Protein AF-A0A963P7J7-F1 (afdb_monomer_lite)

Secondary structure (DSSP, 8-state):
-HHHHHHHH--S-SEEE--S--TTSTTS--GGGTT----EEEEEE-GGG-EEEEEEE---

Foldseek 3Di:
DLVVVCVVVVDQFPDKDWPDQFQPDVVNPDCVVVRDGDWTFIWTHHPPRDIDGPDTDDDD

Structure (mmCIF, N/CA/C/O backbone):
data_AF-A0A963P7J7-F1
#
_entry.id   AF-A0A963P7J7-F1
#
loop_
_atom_site.group_PDB
_atom_site.id
_atom_site.type_symbol
_atom_site.label_atom_id
_atom_site.label_alt_id
_atom_site.label_comp_id
_atom_site.label_asym_id
_atom_site.label_entity_id
_atom_site.label_seq_id
_atom_site.pdbx_PDB_ins_code
_atom_site.Cartn_x
_atom_site.Cartn_y
_atom_site.Cartn_z
_atom_site.occupancy
_atom_site.B_iso_or_equiv
_atom_site.auth_seq_id
_atom_site.auth_comp_id
_atom_site.auth_asym_id
_atom_site.auth_atom_id
_atom_site.pdbx_PDB_model_num
ATOM 1 N N . GLY A 1 1 ? 2.350 8.919 2.835 1.00 92.62 1 GLY A N 1
ATOM 2 C CA . GLY A 1 1 ? 2.274 7.473 2.574 1.00 92.62 1 GLY A CA 1
ATOM 3 C C . GLY A 1 1 ? 1.144 6.886 3.380 1.00 92.62 1 GLY A C 1
ATOM 4 O O . GLY A 1 1 ? 0.827 7.421 4.441 1.00 92.62 1 GLY A O 1
ATOM 5 N N . ASP A 1 2 ? 0.543 5.818 2.880 1.00 96.88 2 ASP A N 1
ATOM 6 C CA . ASP A 1 2 ? -0.714 5.300 3.427 1.00 96.88 2 ASP A CA 1
ATOM 7 C C . ASP A 1 2 ? -0.555 4.746 4.844 1.00 96.88 2 ASP A C 1
ATOM 9 O O . ASP A 1 2 ? -1.418 4.986 5.683 1.00 96.88 2 ASP A O 1
ATOM 13 N N . ILE A 1 3 ? 0.606 4.158 5.163 1.00 97.12 3 ILE A N 1
ATOM 14 C CA . ILE A 1 3 ? 0.953 3.727 6.527 1.00 97.12 3 ILE A CA 1
ATOM 15 C C . ILE A 1 3 ? 0.950 4.900 7.516 1.00 97.12 3 ILE A C 1
ATOM 17 O O . ILE A 1 3 ? 0.300 4.830 8.554 1.00 97.12 3 ILE A O 1
ATOM 21 N N . HIS A 1 4 ? 1.612 6.016 7.193 1.00 97.94 4 HIS A N 1
ATOM 22 C CA . HIS A 1 4 ? 1.616 7.194 8.072 1.00 97.94 4 HIS A CA 1
ATOM 23 C C . HIS A 1 4 ? 0.208 7.761 8.281 1.00 97.94 4 HIS A C 1
ATOM 25 O O . HIS A 1 4 ? -0.132 8.176 9.387 1.00 97.94 4 HIS A O 1
ATOM 31 N N . ARG A 1 5 ? -0.628 7.762 7.234 1.00 97.62 5 ARG A N 1
ATOM 32 C CA . ARG A 1 5 ? -2.022 8.204 7.341 1.00 97.62 5 ARG A CA 1
ATOM 33 C C . ARG A 1 5 ? -2.835 7.268 8.238 1.00 97.62 5 ARG A C 1
ATOM 35 O O . ARG A 1 5 ? -3.536 7.759 9.115 1.00 97.62 5 ARG A O 1
ATOM 42 N N . LEU A 1 6 ? -2.698 5.951 8.068 1.00 97.62 6 LEU A N 1
ATOM 43 C CA . LEU A 1 6 ? -3.353 4.948 8.911 1.00 97.62 6 LEU A CA 1
ATOM 44 C C . LEU A 1 6 ? -2.987 5.135 10.390 1.00 97.62 6 LEU A C 1
ATOM 46 O O . LEU A 1 6 ? -3.872 5.166 11.241 1.00 97.62 6 LEU A O 1
ATOM 50 N N . LEU A 1 7 ? -1.697 5.313 10.691 1.00 97.62 7 LEU A N 1
ATOM 51 C CA . LEU A 1 7 ? -1.208 5.524 12.057 1.00 97.62 7 LEU A CA 1
ATOM 52 C C . LEU A 1 7 ? -1.680 6.852 12.663 1.00 97.62 7 LEU A C 1
ATOM 54 O O . LEU A 1 7 ? -1.868 6.929 13.874 1.00 97.62 7 LEU A O 1
ATOM 58 N N . LYS A 1 8 ? -1.880 7.887 11.840 1.00 98.19 8 LYS A N 1
ATOM 59 C CA . LYS A 1 8 ? -2.400 9.188 12.280 1.00 98.19 8 LYS A CA 1
ATOM 60 C C . LYS A 1 8 ? -3.904 9.146 12.554 1.00 98.19 8 LYS A C 1
ATOM 62 O O . LYS A 1 8 ? -4.346 9.663 13.572 1.00 98.19 8 LYS A O 1
ATOM 67 N N . GLU A 1 9 ? -4.682 8.570 11.640 1.00 97.31 9 GLU A N 1
ATOM 68 C CA . GLU A 1 9 ? -6.148 8.536 11.731 1.00 97.31 9 GLU A CA 1
ATOM 69 C C . GLU A 1 9 ? -6.651 7.457 12.699 1.00 97.31 9 GLU A C 1
ATOM 71 O O . GLU A 1 9 ? -7.740 7.600 13.246 1.00 97.31 9 GLU A O 1
ATOM 76 N N . ARG A 1 10 ? -5.867 6.388 12.910 1.00 96.06 10 ARG A N 1
ATOM 77 C CA . ARG A 1 10 ? -6.179 5.235 13.779 1.00 96.06 10 ARG A CA 1
ATOM 78 C C . ARG A 1 10 ? -7.637 4.758 13.651 1.00 96.06 10 ARG A C 1
ATOM 80 O O . ARG A 1 10 ? -8.314 4.606 14.670 1.00 96.06 10 ARG A O 1
ATOM 87 N N . PRO A 1 11 ? -8.147 4.529 12.425 1.00 95.56 11 PRO A N 1
ATOM 88 C CA . PRO A 1 11 ? -9.514 4.058 12.255 1.00 95.56 11 PRO A CA 1
ATOM 89 C C . PRO A 1 11 ? -9.686 2.675 12.893 1.00 95.56 11 PRO A C 1
ATOM 91 O O . PRO A 1 11 ? -8.733 1.900 12.986 1.00 95.56 11 PRO A O 1
ATOM 94 N N . GLN A 1 12 ? -10.918 2.327 13.271 1.00 94.50 12 GLN A N 1
ATOM 95 C CA . GLN A 1 12 ? -11.234 0.966 13.702 1.00 94.50 12 GLN A CA 1
ATOM 96 C C . GLN A 1 12 ? -11.158 0.016 12.496 1.00 94.50 12 GLN A C 1
ATOM 98 O O . GLN A 1 12 ? -12.098 -0.110 11.709 1.00 94.50 12 GLN A O 1
ATOM 103 N N . ALA A 1 13 ? -10.004 -0.620 12.335 1.00 96.06 13 ALA A N 1
ATOM 104 C CA . ALA A 1 13 ? -9.672 -1.461 11.198 1.00 96.06 13 ALA A CA 1
ATOM 105 C C . ALA A 1 13 ? -8.685 -2.555 11.612 1.00 96.06 13 ALA A C 1
ATOM 107 O O . ALA A 1 13 ? -7.979 -2.427 12.609 1.00 96.06 13 ALA A O 1
ATOM 108 N N . ILE A 1 14 ? -8.641 -3.620 10.820 1.00 96.62 14 ILE A N 1
ATOM 109 C CA . ILE A 1 14 ? -7.654 -4.694 10.934 1.00 96.62 14 ILE A CA 1
ATOM 110 C C . ILE A 1 14 ? -6.335 -4.240 10.295 1.00 96.62 14 ILE A C 1
ATOM 112 O O . ILE A 1 14 ? -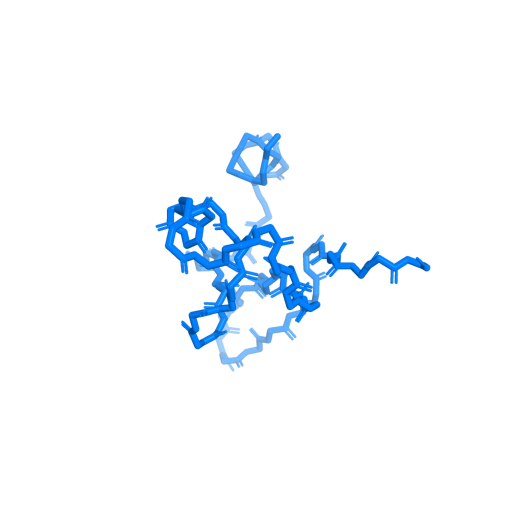5.264 -4.472 10.846 1.00 96.62 14 IL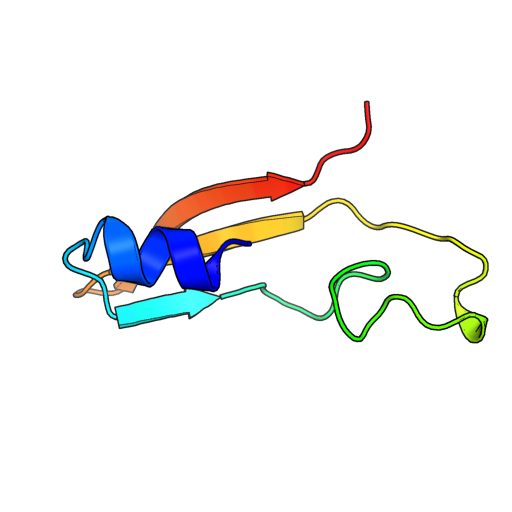E A O 1
ATOM 116 N N . GLY A 1 15 ? -6.405 -3.564 9.143 1.00 96.69 15 GLY A N 1
ATOM 117 C CA . GLY A 1 15 ? -5.223 -3.090 8.430 1.00 96.69 15 GLY A CA 1
ATOM 118 C C . GLY A 1 15 ? -5.513 -2.621 7.009 1.00 96.69 15 GLY A C 1
ATOM 119 O O . GLY A 1 15 ? -6.668 -2.407 6.631 1.00 96.69 15 GLY A O 1
ATOM 120 N N . LEU A 1 16 ? -4.440 -2.462 6.234 1.00 97.62 16 LEU A N 1
ATOM 121 C CA . LEU A 1 16 ? -4.497 -2.131 4.813 1.00 97.62 16 LEU A CA 1
ATOM 122 C C . LEU A 1 16 ? -4.134 -3.343 3.955 1.00 97.62 16 LEU A C 1
ATOM 124 O O . LEU A 1 16 ? -3.318 -4.170 4.358 1.00 97.62 16 LEU A O 1
ATOM 128 N N . SER A 1 17 ? -4.710 -3.417 2.758 1.00 96.81 17 SER A N 1
ATOM 129 C CA . SER A 1 17 ? -4.374 -4.423 1.751 1.00 96.81 17 SER A CA 1
ATOM 130 C C . SER A 1 17 ? -4.295 -3.798 0.363 1.00 96.81 17 SER A C 1
ATOM 132 O O . SER A 1 17 ? -5.066 -2.895 0.040 1.00 96.81 17 SER A O 1
ATOM 134 N N . VAL A 1 18 ? -3.377 -4.309 -0.454 1.00 96.88 18 VAL A N 1
ATOM 135 C CA . VAL A 1 18 ? -3.346 -4.112 -1.906 1.00 96.88 18 VAL A CA 1
ATOM 136 C C . VAL A 1 18 ? -3.533 -5.496 -2.528 1.00 96.88 18 VAL A C 1
ATOM 138 O O . VAL A 1 18 ? -2.598 -6.296 -2.487 1.00 96.88 18 VAL A O 1
ATOM 141 N N . PRO A 1 19 ? -4.736 -5.837 -3.017 1.00 93.94 19 PRO A N 1
ATOM 142 C CA . PRO A 1 19 ? -4.992 -7.156 -3.584 1.00 93.94 19 PRO A CA 1
ATOM 143 C C . PRO A 1 19 ? -4.170 -7.425 -4.852 1.00 93.94 19 PRO A C 1
ATOM 145 O O . PRO A 1 19 ? -4.010 -6.550 -5.702 1.00 93.94 19 PRO A O 1
ATOM 148 N N . GLY A 1 20 ? -3.696 -8.664 -5.000 1.00 92.31 20 GLY A N 1
ATOM 149 C CA . GLY A 1 20 ? -2.856 -9.074 -6.127 1.00 92.31 20 GLY A CA 1
ATOM 150 C C . GLY A 1 20 ? -1.411 -8.609 -5.954 1.00 92.31 20 GLY A C 1
ATOM 151 O O . GLY A 1 20 ? -0.852 -8.730 -4.868 1.00 92.31 20 GLY A O 1
ATOM 152 N N . MET A 1 21 ? -0.803 -8.121 -7.035 1.00 94.19 21 MET A N 1
ATOM 153 C CA . MET A 1 21 ? 0.545 -7.533 -7.064 1.00 94.19 21 MET A CA 1
ATOM 154 C C . MET A 1 21 ? 0.627 -6.528 -8.230 1.00 94.19 21 MET A C 1
ATOM 156 O O . MET A 1 21 ? 1.278 -6.814 -9.236 1.00 94.19 21 MET A O 1
ATOM 160 N N . PRO A 1 22 ? -0.111 -5.404 -8.173 1.00 95.69 22 PRO A N 1
ATOM 161 C CA . PRO A 1 22 ? -0.183 -4.464 -9.288 1.00 95.69 22 PRO A CA 1
ATOM 162 C C . PRO A 1 22 ? 1.198 -3.884 -9.592 1.00 95.69 22 PRO A C 1
ATOM 164 O O . PRO A 1 22 ? 1.893 -3.378 -8.708 1.00 95.69 22 PRO A O 1
ATOM 167 N N . VAL A 1 23 ? 1.604 -3.956 -10.858 1.00 95.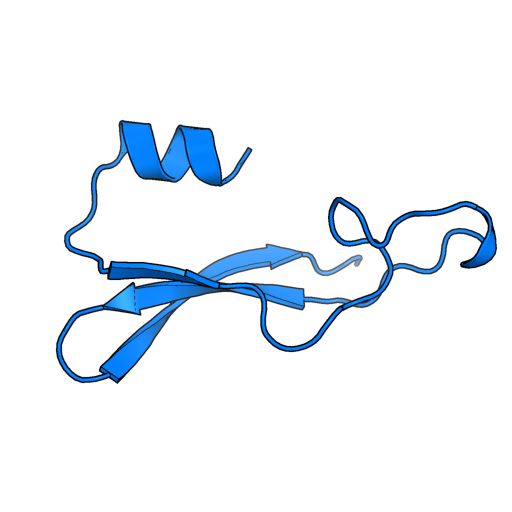19 23 VAL A N 1
ATOM 168 C CA . VAL A 1 23 ? 2.888 -3.405 -11.287 1.00 95.19 23 VAL A CA 1
ATOM 169 C C . VAL A 1 23 ? 2.882 -1.896 -11.046 1.00 95.19 23 VAL A C 1
ATOM 171 O O . VAL A 1 23 ? 1.909 -1.214 -11.354 1.00 95.19 23 VAL A O 1
ATOM 174 N N . GLY A 1 24 ? 3.960 -1.364 -10.477 1.00 92.25 24 GLY A N 1
ATOM 175 C CA . GLY A 1 24 ? 4.068 0.048 -10.116 1.00 92.25 24 GLY A CA 1
ATOM 176 C C . GLY A 1 24 ? 3.583 0.404 -8.706 1.00 92.25 24 GLY A C 1
ATOM 177 O O . GLY A 1 24 ? 3.765 1.552 -8.296 1.00 92.25 24 GLY A O 1
ATOM 178 N N . SER A 1 25 ? 3.021 -0.535 -7.933 1.00 94.06 25 SER A N 1
ATOM 179 C CA . SER A 1 25 ? 2.905 -0.348 -6.479 1.00 94.06 25 SER A CA 1
ATOM 180 C C . SER A 1 25 ? 4.292 -0.370 -5.819 1.00 94.06 25 SER A C 1
ATOM 182 O O . SER A 1 25 ? 5.204 -0.975 -6.382 1.00 94.06 25 SER A O 1
ATOM 184 N N . PRO A 1 26 ? 4.483 0.211 -4.617 1.00 92.75 26 PRO A N 1
ATOM 185 C CA . PRO A 1 26 ? 5.773 0.163 -3.925 1.00 92.75 26 PRO A CA 1
ATOM 186 C C . PRO A 1 26 ? 6.316 -1.270 -3.802 1.00 92.75 26 PRO A C 1
ATOM 188 O O . PRO A 1 26 ? 5.623 -2.145 -3.285 1.00 92.75 26 PRO A O 1
ATOM 191 N N . GLY A 1 27 ? 7.536 -1.511 -4.287 1.00 92.00 27 GLY A N 1
ATOM 192 C CA . GLY A 1 27 ? 8.165 -2.839 -4.323 1.00 92.00 27 GLY A CA 1
ATOM 193 C C . GLY A 1 27 ? 7.860 -3.656 -5.588 1.00 92.00 27 GLY A C 1
ATOM 194 O O . GLY A 1 27 ? 8.562 -4.624 -5.866 1.00 92.00 27 GLY A O 1
ATOM 195 N N . MET A 1 28 ? 6.870 -3.243 -6.385 1.00 95.44 28 MET A N 1
ATOM 196 C CA . MET A 1 28 ? 6.519 -3.788 -7.708 1.00 95.44 28 MET A CA 1
ATOM 197 C C . MET A 1 28 ? 6.819 -2.787 -8.837 1.00 95.44 28 MET A C 1
ATOM 199 O O . MET A 1 28 ? 6.313 -2.909 -9.948 1.00 95.44 28 MET A O 1
ATOM 203 N N . ASP A 1 29 ? 7.642 -1.782 -8.560 1.00 91.50 29 ASP A N 1
ATOM 204 C CA . ASP A 1 29 ? 8.023 -0.666 -9.429 1.00 91.50 29 ASP A CA 1
ATOM 205 C C . ASP A 1 29 ? 9.443 -0.818 -10.013 1.00 91.50 29 ASP A C 1
ATOM 207 O O . ASP A 1 29 ? 10.070 0.147 -10.447 1.00 91.50 29 ASP A O 1
ATOM 211 N N . ALA A 1 30 ? 9.961 -2.048 -10.040 1.00 92.56 30 ALA A N 1
ATOM 212 C CA . ALA A 1 30 ? 11.299 -2.352 -10.536 1.00 92.56 30 ALA A CA 1
ATOM 213 C C . ALA A 1 30 ? 11.497 -1.983 -12.028 1.00 92.56 30 ALA A C 1
ATOM 215 O O . ALA A 1 30 ? 10.565 -2.122 -12.828 1.00 92.56 30 ALA A O 1
ATOM 216 N N . PRO A 1 31 ? 12.732 -1.628 -12.457 1.00 94.56 31 PRO A N 1
ATOM 217 C CA . PRO A 1 31 ? 13.032 -1.272 -13.851 1.00 94.56 31 PRO A CA 1
ATOM 218 C C . PRO A 1 31 ? 12.636 -2.332 -14.889 1.00 94.56 31 PRO A C 1
ATOM 220 O O . PRO A 1 31 ? 12.310 -1.986 -16.022 1.00 94.56 31 PRO A O 1
ATOM 223 N N . ALA A 1 32 ? 12.612 -3.613 -14.498 1.00 93.94 32 ALA A N 1
ATOM 224 C CA . ALA A 1 32 ? 12.182 -4.729 -15.344 1.00 93.94 32 ALA A CA 1
ATOM 225 C C . ALA A 1 32 ? 10.742 -4.580 -15.872 1.00 93.94 32 ALA A C 1
ATOM 227 O O . ALA A 1 32 ? 10.394 -5.173 -16.889 1.00 93.94 32 ALA A O 1
ATOM 228 N N . TYR A 1 33 ? 9.916 -3.770 -15.209 1.00 91.44 33 TYR A N 1
ATOM 229 C CA . TYR A 1 33 ? 8.542 -3.503 -15.615 1.00 91.44 33 TYR A CA 1
ATOM 230 C C . TYR A 1 33 ? 8.393 -2.305 -16.566 1.00 91.44 33 TYR A C 1
ATOM 232 O O . TYR A 1 33 ? 7.273 -1.951 -16.931 1.00 91.44 33 TYR A O 1
ATOM 240 N N . GLY A 1 34 ? 9.493 -1.661 -16.974 1.00 93.25 34 GLY A N 1
ATOM 241 C CA . GLY A 1 34 ? 9.482 -0.647 -18.034 1.00 93.25 34 GLY A CA 1
ATOM 242 C C . GLY A 1 34 ? 8.612 0.580 -17.737 1.00 93.25 34 GLY A C 1
ATOM 243 O O . GLY A 1 34 ? 8.047 1.165 -18.655 1.00 93.25 34 GLY A O 1
ATOM 244 N N . GLY A 1 35 ? 8.452 0.948 -16.461 1.00 90.44 35 GLY A N 1
ATOM 245 C CA . GLY A 1 35 ? 7.622 2.088 -16.050 1.00 90.44 35 GLY A CA 1
ATOM 246 C C . GLY A 1 35 ? 6.110 1.851 -16.149 1.00 90.44 35 GLY A C 1
ATOM 247 O O . GLY A 1 35 ? 5.338 2.797 -15.981 1.00 90.44 35 GLY A O 1
ATOM 248 N N . ARG A 1 36 ? 5.676 0.607 -16.398 1.00 92.75 36 ARG A N 1
ATOM 249 C CA . ARG A 1 36 ? 4.268 0.212 -16.309 1.00 92.75 36 ARG A CA 1
ATOM 250 C C . ARG A 1 36 ? 3.720 0.530 -14.916 1.00 92.75 36 ARG A C 1
ATOM 252 O O . ARG A 1 36 ? 4.390 0.314 -13.910 1.00 92.75 36 ARG A O 1
ATOM 259 N N . GLN A 1 37 ? 2.492 1.034 -14.876 1.00 92.88 37 GLN A N 1
ATOM 260 C CA . GLN A 1 37 ? 1.756 1.285 -13.643 1.00 92.88 37 GLN A CA 1
ATOM 261 C C . GLN A 1 37 ? 0.321 0.814 -13.831 1.00 92.88 37 GLN A C 1
ATOM 263 O O . GLN A 1 37 ? -0.442 1.422 -14.581 1.00 92.88 37 GLN A O 1
ATOM 268 N N . ASP A 1 38 ? -0.017 -0.287 -13.175 1.00 94.31 38 ASP A N 1
ATOM 269 C CA . ASP A 1 38 ? -1.376 -0.800 -13.134 1.00 94.31 38 ASP A CA 1
ATOM 270 C C . ASP A 1 38 ? -2.192 0.030 -12.131 1.00 94.31 38 ASP A C 1
ATOM 272 O O . ASP A 1 38 ? -1.678 0.356 -11.056 1.00 94.31 38 ASP A O 1
ATOM 276 N N . PRO A 1 39 ? -3.449 0.392 -12.443 1.00 95.31 39 PRO A N 1
ATOM 277 C CA . PRO A 1 39 ? -4.316 1.048 -11.476 1.00 95.31 39 PRO A CA 1
ATOM 278 C C . PRO A 1 39 ? -4.643 0.096 -10.324 1.00 95.31 39 PRO A C 1
ATOM 280 O O . PRO A 1 39 ? -4.883 -1.095 -10.537 1.00 95.31 39 PRO A O 1
ATOM 283 N N . PHE A 1 40 ? -4.675 0.616 -9.099 1.00 95.75 40 PHE A N 1
ATOM 284 C CA . PHE A 1 40 ? -5.037 -0.177 -7.928 1.00 95.75 40 PHE A CA 1
ATOM 285 C C . PHE A 1 40 ? -5.666 0.663 -6.821 1.00 95.75 40 PHE A C 1
ATOM 287 O O . PHE A 1 40 ? -5.428 1.866 -6.696 1.00 95.75 40 PHE A O 1
ATOM 294 N N . ASP A 1 41 ? -6.430 -0.010 -5.968 1.00 97.31 41 ASP A N 1
ATOM 295 C CA . ASP A 1 41 ? -6.944 0.556 -4.730 1.00 97.31 41 ASP A CA 1
ATOM 296 C C . ASP A 1 41 ? -6.222 -0.054 -3.529 1.00 97.31 41 ASP A C 1
ATOM 298 O O . ASP A 1 41 ? -5.928 -1.250 -3.476 1.00 97.31 41 ASP A O 1
ATOM 302 N N . VAL A 1 42 ? -5.979 0.783 -2.527 1.00 97.69 42 VAL A N 1
ATOM 303 C CA . VAL A 1 42 ? -5.610 0.351 -1.183 1.00 97.69 42 VAL A CA 1
ATOM 304 C C . VAL A 1 42 ? -6.896 0.212 -0.385 1.00 97.69 42 VAL A C 1
ATOM 306 O O . VAL A 1 42 ? -7.652 1.176 -0.241 1.00 97.69 42 VAL A O 1
ATOM 309 N N . LEU A 1 43 ? -7.150 -0.977 0.150 1.00 97.94 43 LEU A N 1
ATOM 310 C CA . LEU A 1 43 ? -8.351 -1.284 0.920 1.00 97.94 43 LEU A CA 1
ATOM 311 C C . LEU A 1 43 ? -8.082 -1.153 2.418 1.00 97.94 43 LEU A C 1
ATOM 313 O O . LEU A 1 43 ? -7.072 -1.648 2.911 1.00 97.94 43 LEU A O 1
ATOM 317 N N . LEU A 1 44 ? -9.011 -0.534 3.147 1.00 98.25 44 LEU A N 1
ATOM 318 C CA . LEU A 1 44 ? -9.088 -0.602 4.604 1.00 98.25 44 LEU A CA 1
ATOM 319 C C . LEU A 1 44 ? -9.968 -1.790 4.988 1.00 98.25 44 LEU A C 1
ATOM 321 O O . LEU A 1 44 ? -11.173 -1.774 4.735 1.00 98.25 44 LEU A O 1
ATOM 325 N N . LEU A 1 45 ? -9.365 -2.797 5.612 1.00 97.75 45 LEU A N 1
ATOM 326 C CA . LEU 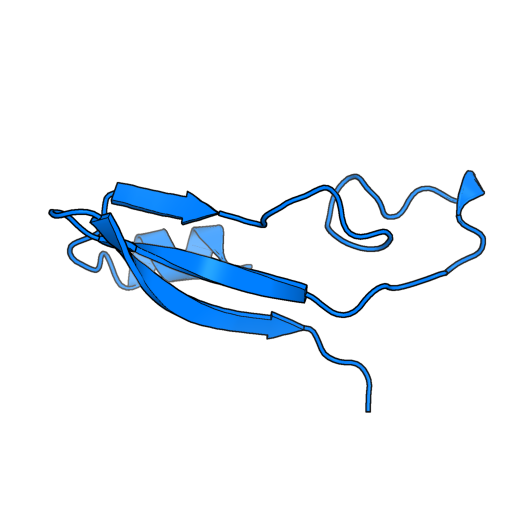A 1 45 ? -10.064 -3.988 6.080 1.00 97.75 45 LEU A CA 1
ATOM 327 C C . LEU A 1 45 ? -10.647 -3.732 7.468 1.00 97.75 45 LEU A C 1
ATOM 329 O O . LEU A 1 45 ? -9.938 -3.296 8.375 1.00 97.75 45 LEU A O 1
ATOM 333 N N . GLN A 1 46 ? -11.931 -4.012 7.648 1.00 95.81 46 GLN A N 1
ATOM 334 C CA . GLN A 1 46 ? -12.656 -3.838 8.902 1.00 95.81 46 GLN A CA 1
ATOM 335 C C . GLN A 1 46 ? -13.058 -5.192 9.493 1.00 95.81 46 GLN A C 1
ATOM 337 O O . GLN A 1 46 ? -13.036 -6.231 8.831 1.00 95.81 46 GLN A O 1
ATOM 342 N N . HIS A 1 47 ? -13.443 -5.177 10.767 1.00 93.75 47 HIS A N 1
ATOM 343 C CA . HIS A 1 47 ? -13.990 -6.358 11.428 1.00 93.75 47 HIS A CA 1
ATOM 344 C C . HIS A 1 47 ? -15.276 -6.828 10.727 1.00 93.75 47 HIS A C 1
ATOM 346 O O . HIS A 1 47 ? -16.042 -6.022 10.198 1.00 93.75 47 HIS A O 1
ATOM 352 N N . GLY A 1 48 ? -15.503 -8.144 10.715 1.00 90.88 48 GLY A N 1
ATOM 353 C CA . GLY A 1 48 ? -16.666 -8.746 10.052 1.00 90.88 48 GLY A CA 1
ATOM 354 C C . GLY A 1 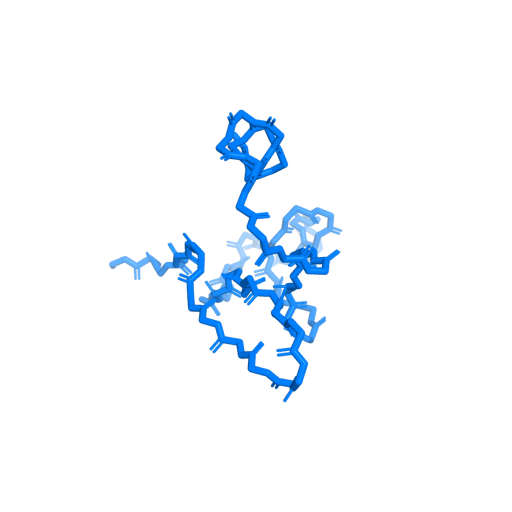48 ? -16.531 -8.896 8.532 1.00 90.88 48 GLY A C 1
ATOM 355 O O . GLY A 1 48 ? -17.538 -9.076 7.859 1.00 90.88 48 GLY A O 1
ATOM 356 N N . GLY A 1 49 ? -15.311 -8.813 7.984 1.00 89.69 49 GLY A N 1
ATOM 357 C CA . GLY A 1 49 ? -15.036 -9.075 6.564 1.00 89.69 49 GLY A CA 1
ATOM 358 C C . GLY A 1 49 ? -15.361 -7.916 5.619 1.00 89.69 49 GLY A C 1
ATOM 359 O O . GLY A 1 49 ? -15.262 -8.069 4.405 1.00 89.69 49 GLY A O 1
ATOM 360 N N . GLN A 1 50 ? -15.731 -6.753 6.157 1.00 95.81 50 GLN A N 1
ATOM 361 C CA . GLN A 1 50 ? -15.992 -5.560 5.359 1.00 95.81 50 GLN A CA 1
ATOM 362 C C . GLN A 1 50 ? -14.685 -4.910 4.898 1.00 95.81 50 GLN A C 1
ATOM 364 O O . GLN A 1 50 ? -13.690 -4.887 5.626 1.00 95.81 50 GLN A O 1
ATOM 369 N N . ALA A 1 51 ? -14.704 -4.331 3.701 1.00 96.81 51 ALA A N 1
ATOM 370 C CA . ALA A 1 51 ? -13.599 -3.555 3.161 1.00 96.81 51 ALA A CA 1
ATOM 371 C C 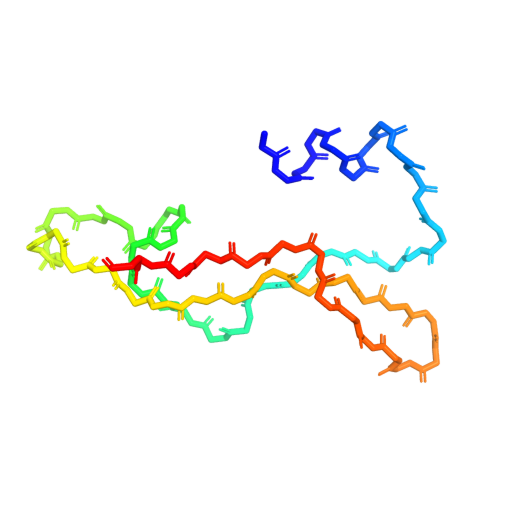. ALA A 1 51 ? -14.127 -2.294 2.477 1.00 96.81 51 ALA A C 1
ATOM 373 O O . ALA A 1 51 ? -15.188 -2.310 1.854 1.00 96.81 51 ALA A O 1
ATOM 374 N N . ARG A 1 52 ? -13.366 -1.202 2.569 1.00 96.94 52 ARG A N 1
ATOM 375 C CA . ARG A 1 52 ? -13.641 0.036 1.829 1.00 96.94 52 ARG A CA 1
ATOM 376 C C . ARG A 1 52 ? -12.368 0.599 1.225 1.00 96.94 52 ARG A C 1
ATOM 378 O O . ARG A 1 52 ? -11.282 0.382 1.760 1.00 96.94 52 ARG A O 1
ATOM 385 N N . VAL A 1 53 ? -12.502 1.375 0.155 1.00 97.44 53 VAL A N 1
ATOM 386 C CA . VAL A 1 53 ? -11.363 2.077 -0.447 1.00 97.44 53 VAL A CA 1
ATOM 387 C C . VAL A 1 53 ? -10.791 3.077 0.563 1.00 97.44 53 VAL A C 1
ATOM 389 O O . VAL A 1 53 ? -11.496 3.946 1.080 1.00 97.44 53 VAL A O 1
ATOM 392 N N . PHE A 1 54 ? -9.503 2.932 0.866 1.00 97.56 54 PHE A N 1
ATOM 393 C CA . PHE A 1 54 ? -8.731 3.860 1.692 1.00 97.56 54 PHE A CA 1
ATOM 394 C C . PHE A 1 54 ? -8.081 4.949 0.839 1.00 97.56 54 PHE A C 1
ATOM 396 O O . PHE A 1 54 ? -8.064 6.126 1.220 1.00 97.56 54 PHE A O 1
ATOM 403 N N . ARG A 1 55 ? -7.549 4.539 -0.315 1.00 97.00 55 ARG A N 1
ATOM 404 C CA . ARG A 1 55 ? -6.976 5.398 -1.344 1.00 97.00 55 ARG A CA 1
ATOM 405 C C . ARG A 1 55 ? -7.018 4.679 -2.688 1.00 97.00 55 ARG A C 1
ATOM 407 O O . ARG A 1 55 ? -6.806 3.474 -2.746 1.00 97.00 55 ARG A O 1
ATOM 414 N N . SER A 1 56 ? -7.219 5.458 -3.737 1.00 96.19 56 SER A N 1
ATOM 415 C CA . SER A 1 56 ? -7.173 5.007 -5.119 1.00 96.19 56 SER A CA 1
ATOM 416 C C . SER A 1 56 ? -5.941 5.548 -5.831 1.00 96.19 56 SER A C 1
ATOM 418 O O . SER A 1 56 ? -5.616 6.731 -5.694 1.00 96.19 56 SER A O 1
ATOM 420 N N . TYR A 1 57 ? -5.279 4.687 -6.595 1.00 94.75 57 TYR A N 1
ATOM 421 C CA . TYR A 1 57 ? -4.156 5.007 -7.466 1.00 94.75 57 TYR A CA 1
ATOM 422 C C . TYR A 1 57 ? -4.557 4.695 -8.903 1.00 94.75 57 TYR A C 1
ATOM 424 O O . TYR A 1 57 ? -4.292 3.615 -9.422 1.00 94.75 57 TYR A O 1
ATOM 432 N N . HIS A 1 58 ? -5.191 5.673 -9.541 1.00 86.88 58 HIS A N 1
ATOM 433 C CA . HIS A 1 58 ? -5.537 5.638 -10.957 1.00 86.88 58 HIS A CA 1
ATOM 434 C C . HIS A 1 58 ? -4.743 6.749 -11.638 1.00 86.88 58 HIS A C 1
ATOM 436 O O . HIS A 1 58 ? -4.785 7.895 -11.182 1.00 86.88 58 HIS A O 1
ATOM 442 N N . LYS A 1 59 ? -3.988 6.435 -12.695 1.00 65.62 59 LYS A N 1
ATOM 443 C CA . LYS A 1 59 ? -3.516 7.487 -13.601 1.00 65.62 59 LYS A CA 1
ATOM 444 C C . LYS A 1 59 ? -4.701 7.919 -14.461 1.00 65.62 59 LYS A C 1
ATOM 446 O O . LYS A 1 59 ? -5.378 7.062 -15.025 1.00 65.62 59 LYS A O 1
ATOM 451 N N . GLY A 1 60 ? -4.959 9.226 -14.487 1.00 53.56 60 GLY A N 1
ATOM 452 C CA . GLY A 1 60 ? -5.782 9.842 -15.528 1.00 53.56 60 GLY A CA 1
ATOM 453 C C . GLY A 1 60 ? -5.096 9.773 -16.882 1.00 53.56 60 GLY A C 1
ATOM 454 O O . GLY A 1 60 ? -3.846 9.656 -16.897 1.00 53.56 60 GLY A O 1
#

Sequence (60 aa):
GDIHRLLKERPQAIGLSVPGMPVGSPGMDAPAYGGRQDPFDVLLLQHGGQARVFRSYHKG

Radius of gyration: 12.93 Å; chains: 1; bounding box: 30×19×32 Å

pLDDT: mean 93.9, std 6.91, range [53.56, 98.25]